Protein AF-A0A9X4R5S2-F1 (afdb_monomer_lite)

Structure (mmCIF, N/CA/C/O backbone):
data_AF-A0A9X4R5S2-F1
#
_entry.id   AF-A0A9X4R5S2-F1
#
loop_
_atom_site.group_PDB
_atom_site.id
_atom_site.type_symbol
_atom_site.label_atom_id
_atom_site.label_alt_id
_atom_site.label_comp_id
_atom_site.label_asym_id
_atom_site.label_entity_id
_atom_site.label_seq_id
_atom_site.pdbx_PDB_ins_code
_atom_site.Cartn_x
_atom_site.Cartn_y
_atom_site.Cartn_z
_atom_site.occupancy
_atom_site.B_iso_or_equiv
_atom_site.auth_seq_id
_atom_site.auth_comp_id
_atom_site.auth_asym_id
_atom_site.auth_atom_id
_atom_site.pdbx_PDB_model_num
ATOM 1 N N . MET A 1 1 ? -2.397 11.308 57.177 1.00 36.78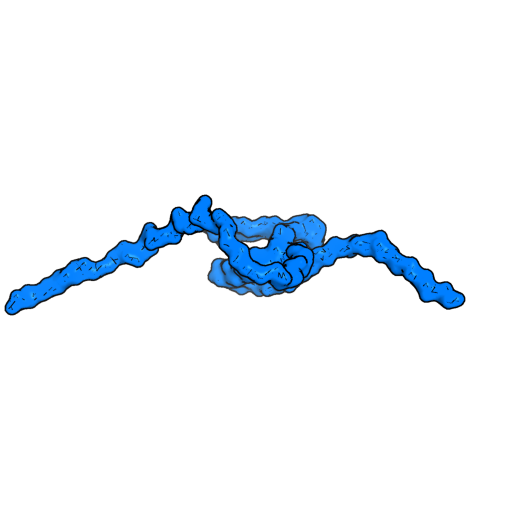 1 MET A N 1
ATOM 2 C CA . MET A 1 1 ? -3.485 11.572 56.211 1.00 36.78 1 MET A CA 1
ATOM 3 C C . MET A 1 1 ? -2.829 12.237 55.000 1.00 36.78 1 MET A C 1
ATOM 5 O O . MET A 1 1 ? -2.350 13.347 55.154 1.00 36.78 1 MET A O 1
ATOM 9 N N . ASN A 1 2 ? -2.414 11.490 53.968 1.00 41.81 2 ASN A N 1
ATOM 10 C CA . ASN A 1 2 ? -3.223 10.988 52.834 1.00 41.81 2 ASN A CA 1
ATOM 11 C C . ASN A 1 2 ? -3.781 12.154 51.976 1.00 41.81 2 ASN A C 1
ATOM 13 O O . ASN A 1 2 ? -4.472 12.985 52.540 1.00 41.81 2 ASN A O 1
ATOM 17 N N . THR A 1 3 ? -3.613 12.285 50.648 1.00 49.16 3 THR A N 1
ATOM 18 C CA . THR A 1 3 ? -2.892 11.495 49.628 1.00 49.16 3 THR A CA 1
ATOM 19 C C . THR A 1 3 ? -3.006 12.178 48.232 1.00 49.16 3 THR A C 1
ATOM 21 O O . THR A 1 3 ? -3.968 12.890 47.980 1.00 49.16 3 THR A O 1
ATOM 24 N N . ILE A 1 4 ? -2.081 11.812 47.330 1.00 57.28 4 ILE A N 1
ATOM 25 C CA . ILE A 1 4 ? -2.100 11.752 45.840 1.00 57.28 4 ILE A CA 1
ATOM 26 C C . ILE A 1 4 ? -1.936 13.029 44.991 1.00 57.28 4 ILE A C 1
ATOM 28 O O . ILE A 1 4 ? -2.849 13.810 44.754 1.00 57.28 4 ILE A O 1
ATOM 32 N N . HIS A 1 5 ? -0.739 13.090 44.402 1.00 49.81 5 HIS A N 1
ATOM 33 C CA . HIS A 1 5 ? -0.353 13.822 43.203 1.00 49.81 5 HIS A CA 1
ATOM 34 C C . HIS A 1 5 ? -1.211 13.431 41.987 1.00 49.81 5 HIS A C 1
ATOM 36 O O . HIS A 1 5 ? -1.225 12.268 41.578 1.00 49.81 5 HIS A O 1
ATOM 42 N N . GLY A 1 6 ? -1.860 14.417 41.366 1.00 48.91 6 GLY A N 1
ATOM 43 C CA . GLY A 1 6 ? -2.522 14.273 40.070 1.00 48.91 6 GLY A CA 1
ATOM 44 C C . GLY A 1 6 ? -1.513 13.914 38.979 1.00 48.91 6 GLY A C 1
ATOM 45 O O . GLY A 1 6 ? -0.661 14.716 38.603 1.00 48.91 6 GLY A O 1
ATOM 46 N N . ARG A 1 7 ? -1.602 12.672 38.510 1.00 50.59 7 ARG A N 1
ATOM 47 C CA . ARG A 1 7 ? -0.745 12.039 37.511 1.00 50.59 7 ARG A CA 1
ATOM 48 C C . ARG A 1 7 ? -1.425 12.097 36.139 1.00 50.59 7 ARG A C 1
ATOM 50 O O . ARG A 1 7 ? -2.564 11.677 36.005 1.00 50.59 7 ARG A O 1
ATOM 57 N N . ALA A 1 8 ? -0.639 12.531 35.153 1.00 46.50 8 ALA A N 1
ATOM 58 C CA . ALA A 1 8 ? -0.682 12.194 33.727 1.00 46.50 8 ALA A CA 1
ATOM 59 C C . ALA A 1 8 ? -1.878 12.638 32.856 1.00 46.50 8 ALA A C 1
ATOM 61 O O . ALA A 1 8 ? -2.916 11.993 32.799 1.00 46.50 8 ALA A O 1
ATOM 62 N N . ALA A 1 9 ? -1.588 13.599 31.974 1.00 44.47 9 ALA A N 1
ATOM 63 C CA . ALA A 1 9 ? -1.989 13.547 30.565 1.00 44.47 9 ALA A CA 1
ATOM 64 C C . ALA A 1 9 ? -0.761 13.877 29.687 1.00 44.47 9 ALA A C 1
ATOM 66 O O . ALA A 1 9 ? -0.710 14.870 28.973 1.00 44.47 9 ALA A O 1
ATOM 67 N N . ALA A 1 10 ? 0.281 13.050 29.808 1.00 53.72 10 ALA A N 1
ATOM 68 C CA . ALA A 1 10 ? 1.538 13.136 29.060 1.00 53.72 10 ALA A CA 1
ATOM 69 C C . ALA A 1 10 ? 1.466 12.380 27.714 1.00 53.72 10 ALA A C 1
ATOM 71 O O . ALA A 1 10 ? 2.311 11.538 27.438 1.00 53.72 10 ALA A O 1
ATOM 72 N N . TRP A 1 11 ? 0.421 12.617 26.913 1.00 49.19 11 TRP A N 1
ATOM 73 C CA . TRP A 1 11 ? 0.179 11.864 25.666 1.00 49.19 11 TRP A CA 1
ATOM 74 C C . TRP A 1 11 ? 0.060 12.748 24.413 1.00 49.19 11 TRP A C 1
ATOM 76 O O . TRP A 1 11 ? -0.163 12.228 23.327 1.00 49.19 11 TRP A O 1
ATOM 86 N N . ALA A 1 12 ? 0.219 14.072 24.530 1.00 51.53 12 ALA A N 1
ATOM 87 C CA . ALA A 1 12 ? -0.096 15.012 23.444 1.00 51.53 12 ALA A CA 1
ATOM 88 C C . ALA A 1 12 ? 1.087 15.849 22.908 1.00 51.53 12 ALA A C 1
ATOM 90 O O . ALA A 1 12 ? 0.866 16.857 22.243 1.00 51.53 12 ALA A O 1
ATOM 91 N N . ALA A 1 13 ? 2.341 15.458 23.145 1.00 50.72 13 ALA A N 1
ATOM 92 C CA . ALA A 1 13 ? 3.497 16.064 22.472 1.00 50.72 13 ALA A CA 1
ATOM 93 C C . ALA A 1 13 ? 4.668 15.070 22.493 1.00 50.72 13 ALA A C 1
ATOM 95 O O . ALA A 1 13 ? 5.098 14.709 23.588 1.00 50.72 13 ALA A O 1
ATOM 96 N N . PRO A 1 14 ? 5.174 14.605 21.330 1.00 48.56 14 PRO A N 1
ATOM 97 C CA . PRO A 1 14 ? 5.811 15.509 20.373 1.00 48.56 14 PRO A CA 1
ATOM 98 C C . PRO A 1 14 ? 5.653 15.060 18.900 1.00 48.56 14 PRO A C 1
ATOM 100 O O . PRO A 1 14 ? 6.499 14.347 18.372 1.00 48.56 14 PRO A O 1
ATOM 103 N N . LEU A 1 15 ? 4.623 15.525 18.187 1.00 51.72 15 LEU A N 1
ATOM 104 C CA . LEU A 1 15 ? 4.533 15.338 16.723 1.00 51.72 15 LEU A CA 1
ATOM 105 C C . LEU A 1 15 ? 5.237 16.451 15.915 1.00 51.72 15 LEU A C 1
ATOM 107 O O . LEU A 1 15 ? 5.119 16.503 14.697 1.00 51.72 15 LEU A O 1
ATOM 111 N N . LEU A 1 16 ? 6.000 17.338 16.567 1.00 51.59 16 LEU A N 1
ATOM 112 C CA . LEU A 1 16 ? 6.672 18.481 15.923 1.00 51.59 16 LEU A CA 1
ATOM 113 C C . LEU A 1 16 ? 8.201 18.487 16.102 1.00 51.59 16 LEU A C 1
ATOM 115 O O . LEU A 1 16 ? 8.828 19.538 16.028 1.00 51.59 16 LEU A O 1
ATOM 119 N N . ALA A 1 17 ? 8.822 17.326 16.329 1.00 48.28 17 ALA A N 1
ATOM 120 C CA . ALA A 1 17 ? 10.280 17.215 16.467 1.00 48.28 17 ALA A CA 1
ATOM 121 C C . ALA A 1 17 ? 11.014 16.763 15.182 1.00 48.28 17 ALA A C 1
ATOM 123 O O . ALA A 1 17 ? 12.223 16.562 15.215 1.00 48.28 17 ALA A O 1
ATOM 124 N N . HIS A 1 18 ? 10.330 16.615 14.041 1.00 48.22 18 HIS A N 1
ATOM 125 C CA . HIS A 1 18 ? 10.938 16.082 12.807 1.00 48.22 18 HIS A CA 1
ATOM 126 C C . HIS A 1 18 ? 11.315 17.119 11.739 1.00 48.22 18 HIS A C 1
ATOM 128 O O . HIS A 1 18 ? 11.660 16.738 10.626 1.00 48.22 18 HIS A O 1
ATOM 134 N N . LEU A 1 19 ? 11.311 18.421 12.050 1.00 48.59 19 LEU A N 1
ATOM 135 C CA . LEU A 1 19 ? 11.625 19.459 11.052 1.00 48.59 19 LEU A CA 1
ATOM 136 C C . LEU A 1 19 ? 13.049 20.031 11.091 1.00 48.59 19 LEU A C 1
ATOM 138 O O . LEU A 1 19 ? 13.376 20.852 10.243 1.00 48.59 19 LEU A O 1
ATOM 142 N N . HIS A 1 20 ? 13.927 19.607 12.001 1.00 46.31 20 HIS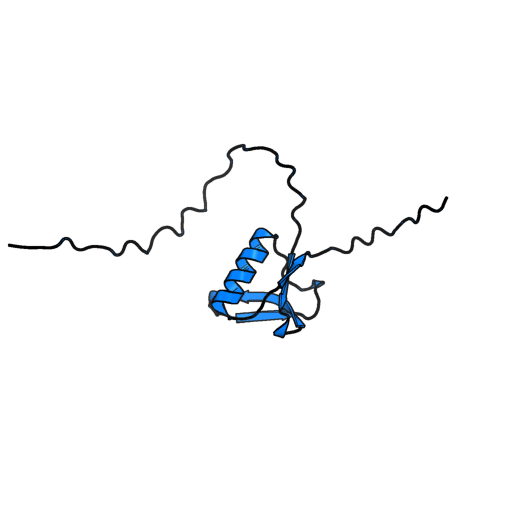 A N 1
ATOM 143 C CA . HIS A 1 20 ? 15.307 20.106 12.013 1.00 46.31 20 HIS A CA 1
ATOM 144 C C . HIS A 1 20 ? 16.285 19.072 12.566 1.00 46.31 20 HIS A C 1
ATOM 146 O O . HIS A 1 20 ? 16.613 19.085 13.748 1.00 46.31 20 HIS A O 1
ATOM 152 N N . THR A 1 21 ? 16.779 18.171 11.719 1.00 46.59 21 THR A N 1
ATOM 153 C CA . THR A 1 21 ? 18.100 17.555 11.931 1.00 46.59 21 THR A CA 1
ATOM 154 C C . THR A 1 21 ? 18.587 16.887 10.650 1.00 46.59 21 THR A C 1
ATOM 156 O O . THR A 1 21 ? 18.292 15.737 10.352 1.00 46.59 21 THR A O 1
ATOM 159 N N . ALA A 1 22 ? 19.386 17.625 9.894 1.00 47.41 22 ALA A N 1
ATOM 160 C CA . ALA A 1 22 ? 20.400 17.066 9.013 1.00 47.41 22 ALA A CA 1
ATOM 161 C C . ALA A 1 22 ? 21.706 17.831 9.291 1.00 47.41 22 ALA A C 1
ATOM 163 O O . ALA A 1 22 ? 21.621 18.991 9.703 1.00 47.41 22 ALA A O 1
ATOM 164 N N . PRO A 1 23 ? 22.905 17.291 9.006 1.00 55.12 23 PRO A N 1
ATOM 165 C CA . PRO A 1 23 ? 23.293 15.894 8.787 1.00 55.12 23 PRO A CA 1
ATOM 166 C C . PRO A 1 23 ? 24.473 15.485 9.706 1.00 55.12 23 PRO A C 1
ATOM 168 O O . PRO A 1 23 ? 25.388 16.273 9.931 1.00 55.12 23 PRO A O 1
ATOM 171 N N . ILE A 1 24 ? 24.526 14.240 10.197 1.00 50.44 24 ILE A N 1
ATOM 172 C CA . ILE A 1 24 ? 25.748 13.712 10.834 1.00 50.44 24 ILE A CA 1
ATOM 173 C C . ILE A 1 24 ? 26.239 12.506 10.041 1.00 50.44 24 ILE A C 1
ATOM 175 O O . ILE A 1 24 ? 25.571 11.482 9.932 1.00 50.44 24 ILE A O 1
ATOM 179 N N . SER A 1 25 ? 27.423 12.708 9.466 1.00 53.88 25 SER A N 1
ATOM 180 C CA . SER A 1 25 ? 28.298 11.742 8.813 1.00 53.88 25 SER A CA 1
ATOM 181 C C . SER A 1 25 ? 28.336 10.399 9.549 1.00 53.88 25 SER A C 1
ATOM 183 O O . SER A 1 25 ? 28.738 10.321 10.708 1.00 53.88 25 SER A O 1
ATOM 185 N N . GLY A 1 26 ? 27.950 9.333 8.854 1.00 45.81 26 GLY A N 1
ATOM 186 C CA . GLY A 1 26 ? 28.052 7.964 9.335 1.00 45.81 26 GLY A CA 1
ATOM 187 C C . GLY A 1 26 ? 28.086 7.023 8.144 1.00 45.81 26 GLY A C 1
ATOM 188 O O . GLY A 1 26 ? 27.095 6.925 7.438 1.00 45.81 26 GLY A O 1
ATOM 189 N N . LYS A 1 27 ? 29.252 6.399 7.926 1.00 45.12 27 LYS A N 1
ATOM 190 C CA . LYS A 1 27 ? 29.540 5.260 7.037 1.00 45.12 27 LYS A CA 1
ATOM 191 C C . LYS A 1 27 ? 28.771 5.261 5.714 1.00 45.12 27 LYS A C 1
ATOM 193 O O . LYS A 1 27 ? 27.597 4.928 5.652 1.00 45.12 27 LYS A O 1
ATOM 198 N N . GLN A 1 28 ? 29.495 5.517 4.631 1.00 53.06 28 GLN A N 1
ATOM 199 C CA . GLN A 1 28 ? 29.066 5.217 3.272 1.00 53.06 28 GLN A CA 1
ATOM 200 C C . GLN A 1 28 ? 28.965 3.685 3.100 1.00 53.06 28 GLN A C 1
ATOM 202 O O . GLN A 1 28 ? 29.777 3.055 2.432 1.00 53.06 28 GLN A O 1
ATOM 207 N N . THR A 1 29 ? 27.989 3.056 3.758 1.00 55.72 29 THR A N 1
ATOM 208 C CA . THR A 1 29 ? 27.403 1.795 3.315 1.00 55.72 29 THR A CA 1
ATOM 209 C C . THR A 1 29 ? 26.936 2.071 1.901 1.00 55.72 29 THR A C 1
ATOM 211 O O . THR A 1 29 ? 26.261 3.075 1.677 1.00 55.72 29 THR A O 1
ATOM 214 N N . HIS A 1 30 ? 27.366 1.249 0.946 1.00 47.59 30 HIS A N 1
ATOM 215 C CA . HIS A 1 30 ? 26.926 1.305 -0.442 1.00 47.59 30 HIS A CA 1
ATOM 216 C C . HIS A 1 30 ? 25.399 1.438 -0.466 1.00 47.59 30 HIS A C 1
ATOM 218 O O . HIS A 1 30 ? 24.694 0.445 -0.304 1.00 47.59 30 HIS A O 1
ATOM 224 N N . LYS A 1 31 ? 24.889 2.674 -0.583 1.00 55.09 31 LYS A N 1
ATOM 225 C CA . LYS A 1 31 ? 23.461 2.936 -0.707 1.00 55.09 31 LYS A CA 1
ATOM 226 C C . LYS A 1 31 ? 23.096 2.341 -2.048 1.00 55.09 31 LYS A C 1
ATOM 228 O O . LYS A 1 31 ? 23.417 2.913 -3.090 1.00 55.09 31 LYS A O 1
ATOM 233 N N . LEU A 1 32 ? 22.515 1.147 -1.999 1.00 57.03 32 LEU A N 1
ATOM 234 C CA . LEU A 1 32 ? 21.798 0.591 -3.126 1.00 57.03 32 LEU A CA 1
ATOM 235 C C . LEU A 1 32 ? 20.891 1.708 -3.663 1.00 57.03 32 LEU A C 1
ATOM 237 O O . LEU A 1 32 ? 20.336 2.472 -2.862 1.00 57.03 32 LEU A O 1
ATOM 241 N N . PRO A 1 33 ? 20.812 1.878 -4.991 1.00 61.25 33 PRO A N 1
ATOM 242 C CA . PRO A 1 33 ? 19.927 2.876 -5.566 1.00 61.25 33 PRO A CA 1
ATOM 243 C C . PRO A 1 33 ? 18.524 2.668 -4.979 1.00 61.25 33 PRO A C 1
ATOM 245 O O . PRO A 1 33 ? 18.098 1.514 -4.894 1.00 61.25 33 PRO A O 1
ATOM 248 N N . PRO A 1 34 ? 17.839 3.738 -4.532 1.00 63.41 34 PRO A N 1
ATOM 249 C CA . PRO A 1 34 ? 16.534 3.612 -3.900 1.00 63.41 34 PRO A CA 1
ATOM 250 C C . PRO A 1 34 ? 15.601 2.870 -4.854 1.00 63.41 34 PRO A C 1
ATOM 252 O O . PRO A 1 34 ? 15.301 3.341 -5.954 1.00 63.41 34 PRO A O 1
ATOM 255 N N . MET A 1 35 ? 15.217 1.657 -4.457 1.00 78.19 35 MET A N 1
ATOM 256 C CA . MET A 1 35 ? 14.319 0.823 -5.232 1.00 78.19 35 MET A CA 1
ATOM 257 C C . MET A 1 35 ? 12.909 1.335 -4.978 1.00 78.19 35 MET A C 1
ATOM 259 O O . MET A 1 35 ? 12.454 1.412 -3.838 1.00 78.19 35 MET A O 1
ATOM 263 N N . LEU A 1 36 ? 12.234 1.738 -6.050 1.00 85.69 36 LEU A N 1
ATOM 264 C CA . LEU A 1 36 ? 10.830 2.092 -5.957 1.00 85.69 36 LEU A CA 1
ATOM 265 C C . LEU A 1 36 ? 10.020 0.813 -5.784 1.00 85.69 36 LEU A C 1
ATOM 267 O O . LEU A 1 36 ? 10.283 -0.195 -6.438 1.00 85.69 36 LEU A O 1
ATOM 271 N N . CYS A 1 37 ? 9.008 0.879 -4.939 1.00 88.06 37 CYS A N 1
ATOM 272 C CA . CYS A 1 37 ? 8.084 -0.189 -4.622 1.00 88.06 37 CYS A CA 1
ATOM 273 C C . CYS A 1 37 ? 6.651 0.277 -4.888 1.00 88.06 37 CYS A C 1
ATOM 275 O O . CYS A 1 37 ? 6.323 1.462 -4.819 1.00 88.06 37 CYS A O 1
ATOM 277 N N . VAL A 1 38 ? 5.794 -0.684 -5.201 1.00 91.75 38 VAL A N 1
ATOM 278 C CA . VAL A 1 38 ? 4.354 -0.529 -5.392 1.00 91.75 38 VAL A CA 1
ATOM 279 C C . VAL A 1 38 ? 3.632 -1.493 -4.468 1.00 91.75 38 VAL A C 1
ATOM 281 O O . VAL A 1 38 ? 4.112 -2.592 -4.185 1.00 91.75 38 VAL A O 1
ATOM 284 N N . LEU A 1 39 ? 2.456 -1.086 -4.009 1.00 91.81 39 LEU A N 1
ATOM 285 C CA . LEU A 1 39 ? 1.640 -1.892 -3.113 1.00 91.81 39 LEU A CA 1
ATOM 286 C C . LEU A 1 39 ? 0.585 -2.642 -3.911 1.00 91.81 39 LEU A C 1
ATOM 288 O O . LEU A 1 39 ? -0.222 -2.034 -4.612 1.00 91.81 39 LEU A O 1
ATOM 292 N N . TRP A 1 40 ? 0.615 -3.965 -3.822 1.00 93.06 40 TRP A N 1
ATOM 293 C CA . TRP A 1 40 ? -0.340 -4.864 -4.451 1.00 93.06 40 TRP A CA 1
ATOM 294 C C . TRP A 1 40 ? -1.357 -5.351 -3.424 1.00 93.06 40 TRP A C 1
ATOM 296 O O . TRP A 1 40 ? -0.987 -5.832 -2.356 1.00 93.06 40 TRP A O 1
ATOM 306 N N . LEU A 1 41 ? -2.638 -5.250 -3.760 1.00 92.25 41 LEU A N 1
ATOM 307 C CA . LEU A 1 41 ? -3.740 -5.713 -2.931 1.00 92.25 41 LEU A CA 1
ATOM 308 C C . LEU A 1 41 ? -4.302 -7.003 -3.554 1.00 92.25 41 LEU A C 1
ATOM 310 O O . LEU A 1 41 ? -5.086 -6.923 -4.509 1.00 92.25 41 LEU A O 1
ATOM 314 N N . PRO A 1 42 ? -3.914 -8.200 -3.067 1.00 89.25 42 PRO A N 1
ATOM 315 C CA . PRO A 1 42 ? -4.316 -9.476 -3.658 1.00 89.25 42 PRO A CA 1
ATOM 316 C C . PRO A 1 42 ? -5.831 -9.695 -3.659 1.00 89.25 42 PRO A C 1
ATOM 318 O O . PRO A 1 42 ? -6.354 -10.233 -4.636 1.00 89.25 42 PRO A O 1
ATOM 321 N N . ASP A 1 43 ? -6.537 -9.225 -2.627 1.00 89.62 43 ASP A N 1
ATOM 322 C CA . ASP A 1 43 ? -7.997 -9.355 -2.518 1.00 89.62 43 ASP A CA 1
ATOM 323 C C . ASP A 1 43 ? -8.734 -8.606 -3.641 1.00 89.62 43 ASP A C 1
ATOM 325 O O . ASP A 1 43 ? -9.776 -9.050 -4.120 1.00 89.62 43 ASP A O 1
ATOM 329 N N . TYR A 1 44 ? -8.150 -7.506 -4.123 1.00 88.94 44 TYR A N 1
ATOM 330 C CA . TYR A 1 44 ? -8.713 -6.669 -5.185 1.00 88.94 44 TYR A CA 1
ATOM 331 C C . TYR A 1 44 ? -8.079 -6.927 -6.551 1.00 88.94 44 TYR A C 1
ATOM 333 O O . TYR A 1 44 ? -8.524 -6.358 -7.548 1.00 88.94 44 TYR A O 1
ATOM 341 N N . ARG A 1 45 ? -7.029 -7.759 -6.602 1.00 90.50 45 ARG A N 1
ATOM 342 C CA . ARG A 1 45 ? -6.184 -7.975 -7.785 1.00 90.50 45 ARG A CA 1
ATOM 343 C C . ARG A 1 45 ? -5.782 -6.655 -8.453 1.00 90.50 45 ARG A C 1
ATOM 345 O O . ARG A 1 45 ? -5.832 -6.526 -9.676 1.00 90.50 45 ARG A O 1
ATOM 352 N N . ALA A 1 46 ? -5.419 -5.670 -7.638 1.00 92.50 46 ALA A N 1
ATOM 353 C CA . ALA A 1 46 ? -5.113 -4.321 -8.083 1.00 92.50 46 ALA A CA 1
ATOM 354 C C . ALA A 1 46 ? -3.995 -3.707 -7.233 1.00 92.50 46 ALA A C 1
ATOM 356 O O . ALA A 1 46 ? -3.731 -4.138 -6.112 1.00 92.50 46 ALA A O 1
ATOM 357 N N . TYR A 1 47 ? -3.341 -2.685 -7.768 1.00 92.44 47 TYR A N 1
ATOM 358 C CA . TYR A 1 47 ? -2.331 -1.900 -7.076 1.00 92.44 47 TYR A CA 1
ATOM 359 C C . TYR A 1 47 ? -2.954 -0.715 -6.346 1.00 92.44 47 TYR A C 1
ATOM 361 O O . TYR A 1 47 ? -4.016 -0.224 -6.729 1.00 92.44 47 TYR A O 1
ATOM 369 N N . LEU A 1 48 ? -2.287 -0.227 -5.306 1.00 90.94 48 LEU A N 1
ATOM 370 C CA . LEU A 1 48 ? -2.693 0.980 -4.600 1.00 90.94 48 LEU A CA 1
ATOM 371 C C . LEU A 1 48 ? -2.406 2.207 -5.467 1.00 90.94 48 LEU A C 1
ATOM 373 O O . LEU A 1 48 ? -1.271 2.415 -5.886 1.00 90.94 48 LEU A O 1
ATOM 377 N N . LEU A 1 49 ? -3.421 3.031 -5.709 1.00 91.94 49 LEU A N 1
ATOM 378 C CA . LEU A 1 49 ? -3.301 4.283 -6.458 1.00 91.94 49 LEU A CA 1
ATOM 379 C C . LEU A 1 49 ? -3.155 5.478 -5.511 1.00 91.94 49 LEU A C 1
ATOM 381 O O . LEU A 1 49 ? -2.272 6.308 -5.685 1.00 91.94 49 LEU A O 1
ATOM 385 N N . THR A 1 50 ? -4.019 5.561 -4.500 1.00 90.19 50 THR A N 1
ATOM 386 C CA . THR A 1 50 ? -3.987 6.618 -3.479 1.00 90.19 50 THR A CA 1
ATOM 387 C C . THR A 1 50 ? -4.522 6.082 -2.161 1.00 90.19 50 THR A C 1
ATOM 389 O O . THR A 1 50 ? -5.472 5.295 -2.171 1.00 90.19 50 THR A O 1
ATOM 392 N N . LEU A 1 51 ? -3.983 6.575 -1.049 1.00 87.06 51 LEU A N 1
ATOM 393 C CA . LEU A 1 51 ? -4.446 6.275 0.302 1.00 87.06 51 LEU A CA 1
ATOM 394 C C . LEU A 1 51 ? -4.791 7.573 1.038 1.00 87.06 51 LEU A C 1
ATOM 396 O O . LEU A 1 51 ? -4.009 8.519 1.033 1.00 87.06 51 LEU A O 1
ATOM 400 N N . ASP A 1 52 ? -5.954 7.592 1.678 1.00 87.94 52 ASP A N 1
ATOM 401 C CA . ASP A 1 52 ? -6.400 8.621 2.610 1.00 87.94 52 ASP A CA 1
ATOM 402 C C . ASP A 1 52 ? -6.596 7.971 3.986 1.00 87.94 52 ASP A C 1
ATOM 404 O O . ASP A 1 52 ? -7.645 7.394 4.290 1.00 87.94 52 ASP A O 1
ATOM 408 N N . LEU A 1 53 ? -5.547 8.049 4.809 1.00 80.62 53 LEU A N 1
ATOM 409 C CA . LEU A 1 53 ? -5.523 7.485 6.161 1.00 80.62 53 LEU A CA 1
ATOM 410 C C . LEU A 1 53 ? -6.542 8.156 7.092 1.00 80.62 53 LEU A C 1
ATOM 412 O O . LEU A 1 53 ? -7.108 7.489 7.952 1.00 80.62 53 LEU A O 1
ATOM 416 N N . LEU A 1 54 ? -6.824 9.451 6.904 1.00 84.75 54 LEU A N 1
ATOM 417 C CA . LEU A 1 54 ? -7.767 10.190 7.753 1.00 84.75 54 LEU A CA 1
ATOM 418 C C . LEU A 1 54 ? -9.199 9.693 7.567 1.00 84.75 54 LEU A C 1
ATOM 420 O O . LEU A 1 54 ? -9.996 9.703 8.503 1.00 84.75 54 LEU A O 1
ATOM 424 N N . ARG A 1 55 ? -9.527 9.272 6.345 1.00 85.25 55 ARG A N 1
ATOM 425 C CA . ARG A 1 55 ? -10.857 8.770 5.985 1.00 85.25 55 ARG A CA 1
ATOM 426 C C . ARG A 1 55 ? -10.921 7.247 5.912 1.00 85.25 55 ARG A C 1
ATOM 428 O O . ARG A 1 55 ? -11.965 6.733 5.518 1.00 85.25 55 ARG A O 1
ATOM 435 N N . ALA A 1 56 ? -9.831 6.552 6.253 1.00 83.56 56 ALA A N 1
ATOM 436 C CA . ALA A 1 56 ? -9.676 5.107 6.080 1.00 83.56 56 ALA A CA 1
ATOM 437 C C . ALA A 1 56 ? -10.101 4.631 4.674 1.00 83.56 56 ALA A C 1
ATOM 439 O O . ALA A 1 56 ? -10.744 3.595 4.510 1.00 83.56 56 ALA A O 1
ATOM 440 N N . ALA A 1 57 ? -9.782 5.425 3.648 1.00 86.69 57 ALA A N 1
ATOM 441 C CA . ALA A 1 57 ? -10.230 5.204 2.280 1.00 86.69 57 ALA A CA 1
ATOM 442 C C . ALA A 1 57 ? -9.034 5.066 1.341 1.00 86.69 57 ALA A C 1
ATOM 444 O O . ALA A 1 57 ? -8.048 5.788 1.453 1.00 86.69 57 ALA A O 1
ATOM 445 N N . PHE A 1 58 ? -9.133 4.175 0.361 1.00 89.75 58 PHE A N 1
ATOM 446 C CA . PHE A 1 58 ? -8.106 4.009 -0.658 1.00 89.75 58 PHE A CA 1
ATOM 447 C C . PHE A 1 58 ? -8.722 3.819 -2.039 1.00 89.75 58 PHE A C 1
ATOM 449 O O . PHE A 1 58 ? -9.888 3.450 -2.185 1.00 89.75 58 PHE A O 1
ATOM 456 N N . LYS A 1 59 ? -7.925 4.091 -3.070 1.00 92.19 59 LYS A N 1
ATOM 457 C CA . LYS A 1 59 ? -8.264 3.790 -4.461 1.00 92.19 59 LYS A CA 1
ATOM 458 C C . LYS A 1 59 ? -7.253 2.810 -5.011 1.00 92.19 59 LYS A C 1
ATOM 460 O O . LYS A 1 59 ? -6.064 2.910 -4.702 1.00 92.19 59 LYS A O 1
ATOM 465 N N . THR A 1 60 ? -7.725 1.906 -5.854 1.00 92.81 60 THR A N 1
ATOM 466 C CA . THR A 1 60 ? -6.888 0.915 -6.519 1.00 92.81 60 THR A CA 1
ATOM 467 C C . THR A 1 60 ? -6.874 1.128 -8.027 1.00 92.81 60 THR A C 1
ATOM 469 O O . THR A 1 60 ? -7.764 1.766 -8.594 1.00 92.81 60 THR A O 1
ATOM 472 N N . CYS A 1 61 ? -5.845 0.610 -8.686 1.00 91.00 61 CYS A N 1
ATOM 473 C CA . CYS A 1 61 ? -5.716 0.598 -10.134 1.00 91.00 61 CYS A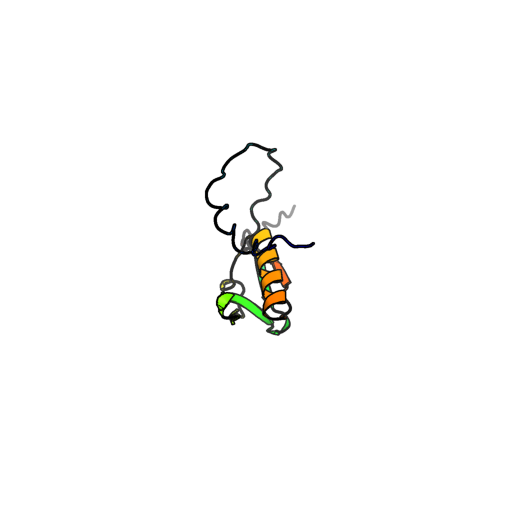 CA 1
ATOM 474 C C . CYS A 1 61 ? -5.251 -0.786 -10.616 1.00 91.00 61 CYS A C 1
ATOM 476 O O . CYS A 1 61 ? -4.418 -1.420 -9.972 1.00 91.00 61 CYS A O 1
ATOM 478 N N . PRO A 1 62 ? -5.757 -1.289 -11.752 1.00 88.00 62 PRO A N 1
ATOM 479 C CA . PRO A 1 62 ? -5.326 -2.585 -12.280 1.00 88.00 62 PRO A CA 1
ATOM 480 C C . PRO A 1 62 ? -3.903 -2.542 -12.863 1.00 88.00 62 PRO A C 1
ATOM 482 O O . PRO A 1 62 ? -3.238 -3.571 -12.943 1.00 88.00 62 PRO A O 1
ATOM 485 N N . ASN A 1 63 ? -3.419 -1.355 -13.246 1.00 86.50 63 ASN A N 1
ATOM 486 C CA . ASN A 1 63 ? -2.146 -1.175 -13.936 1.00 86.50 63 ASN A CA 1
ATOM 487 C C . ASN A 1 63 ? -1.057 -0.684 -12.983 1.00 86.50 63 ASN A C 1
ATOM 489 O O . ASN A 1 63 ? -1.218 0.340 -12.322 1.00 86.50 63 ASN A O 1
ATOM 493 N N . VAL A 1 64 ? 0.098 -1.349 -13.015 1.00 83.94 64 VAL A N 1
ATOM 494 C CA . VAL A 1 64 ? 1.268 -0.991 -12.200 1.00 83.94 64 VAL A CA 1
ATOM 495 C C . VAL A 1 64 ? 1.812 0.412 -12.507 1.00 83.94 64 VAL A C 1
ATOM 497 O O . VAL A 1 64 ? 2.371 1.070 -11.638 1.00 83.94 64 VAL A O 1
ATOM 500 N N . GLU A 1 65 ? 1.624 0.911 -13.732 1.00 84.81 65 GLU A N 1
ATOM 501 C CA . GLU A 1 65 ? 2.128 2.228 -14.143 1.00 84.81 65 GLU A CA 1
ATOM 502 C C . GLU A 1 65 ? 1.462 3.381 -13.390 1.00 84.81 65 GLU A C 1
ATOM 504 O O . GLU A 1 65 ? 2.128 4.372 -13.085 1.00 84.81 65 GLU A O 1
ATOM 509 N N . GLY A 1 66 ? 0.173 3.228 -13.071 1.00 83.75 66 GLY A N 1
ATOM 510 C CA . GLY A 1 66 ? -0.609 4.190 -12.296 1.00 83.75 66 GLY A CA 1
ATOM 511 C C . GLY A 1 66 ? -0.574 3.932 -10.791 1.00 83.75 66 GLY A C 1
ATOM 512 O O . GLY A 1 66 ? -1.273 4.618 -10.050 1.00 83.75 66 GLY A O 1
ATOM 513 N N . ALA A 1 67 ? 0.175 2.927 -10.334 1.00 88.88 67 ALA A N 1
ATOM 514 C CA . ALA A 1 67 ? 0.307 2.629 -8.918 1.00 88.88 67 ALA A CA 1
ATOM 515 C C . ALA A 1 67 ? 1.135 3.704 -8.207 1.00 88.88 67 ALA A C 1
ATOM 517 O O . ALA A 1 67 ? 2.056 4.295 -8.780 1.00 88.88 67 ALA A O 1
ATOM 518 N N . MET A 1 68 ? 0.832 3.920 -6.932 1.00 88.50 68 MET A N 1
ATOM 519 C CA . MET A 1 68 ? 1.617 4.771 -6.055 1.00 88.50 68 MET A CA 1
ATOM 520 C C . MET A 1 68 ? 3.006 4.159 -5.872 1.00 88.50 68 MET A C 1
ATOM 522 O O . MET A 1 68 ? 3.139 3.016 -5.431 1.00 88.50 68 MET A O 1
ATOM 526 N N . ARG A 1 69 ? 4.033 4.929 -6.237 1.00 89.56 69 ARG A N 1
ATOM 527 C CA . ARG A 1 69 ? 5.437 4.527 -6.146 1.00 89.56 69 ARG A CA 1
ATOM 528 C C . ARG A 1 69 ? 6.023 5.138 -4.889 1.00 89.56 69 ARG A C 1
ATOM 530 O O . ARG A 1 69 ? 6.018 6.358 -4.742 1.00 89.56 69 ARG A O 1
ATOM 537 N N . LEU A 1 70 ? 6.510 4.284 -4.010 1.00 86.06 70 LEU A N 1
ATOM 538 C CA . LEU A 1 70 ? 7.098 4.658 -2.733 1.00 86.06 70 LEU A CA 1
ATOM 539 C C . LEU A 1 70 ? 8.505 4.073 -2.649 1.00 86.06 70 LEU A C 1
ATOM 541 O O . LEU A 1 70 ? 8.813 3.101 -3.334 1.00 86.06 70 LEU A O 1
ATOM 545 N N . GLU A 1 71 ? 9.364 4.648 -1.819 1.00 87.31 71 GLU A N 1
ATOM 546 C CA . GLU A 1 71 ? 10.619 3.985 -1.445 1.00 87.31 71 GLU A CA 1
ATOM 547 C C . GLU A 1 71 ? 10.319 2.731 -0.611 1.00 87.31 71 GLU A C 1
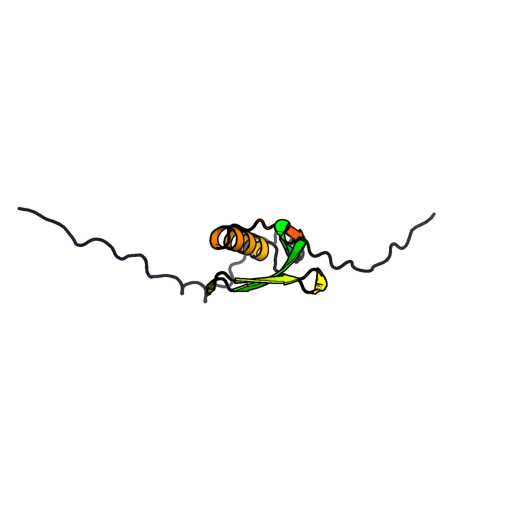ATOM 549 O O . GLU A 1 71 ? 9.267 2.660 0.021 1.00 87.31 71 GLU A O 1
ATOM 554 N N . GLU A 1 72 ? 11.220 1.748 -0.585 1.00 84.50 72 GLU A N 1
ATOM 555 C CA . GLU A 1 72 ? 11.021 0.481 0.141 1.00 84.50 72 GLU A CA 1
ATOM 556 C C . GLU A 1 72 ? 10.606 0.679 1.612 1.00 84.50 72 GLU A C 1
ATOM 558 O O . GLU A 1 72 ? 9.607 0.101 2.056 1.00 84.50 72 GLU A O 1
ATOM 563 N N . ASP A 1 73 ? 11.308 1.552 2.342 1.00 84.69 73 ASP A N 1
ATOM 564 C CA . ASP A 1 73 ? 10.994 1.877 3.739 1.00 84.69 73 ASP A CA 1
ATOM 565 C C . ASP A 1 73 ? 9.580 2.468 3.878 1.00 84.69 73 ASP A C 1
ATOM 567 O O . ASP A 1 73 ? 8.803 2.078 4.752 1.00 84.69 73 ASP A O 1
ATOM 571 N N . GLN A 1 74 ? 9.212 3.378 2.969 1.00 86.81 74 GLN A N 1
ATOM 572 C CA . GLN A 1 74 ? 7.903 4.033 2.964 1.00 86.81 74 GLN A CA 1
ATOM 573 C C . GLN A 1 74 ? 6.784 3.065 2.568 1.00 86.81 74 GLN A C 1
ATOM 575 O O . 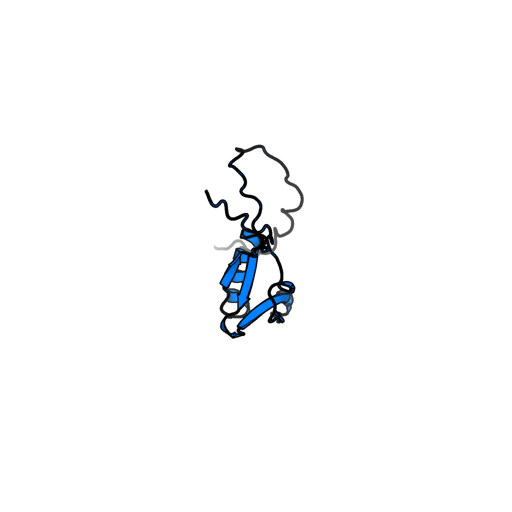GLN A 1 74 ? 5.708 3.093 3.156 1.00 86.81 74 GLN A O 1
ATOM 580 N N . ALA A 1 75 ? 7.027 2.202 1.581 1.00 88.62 75 ALA A N 1
ATOM 581 C CA . ALA A 1 75 ? 6.078 1.194 1.130 1.00 88.62 75 ALA A CA 1
ATOM 582 C C . ALA A 1 75 ? 5.794 0.183 2.242 1.00 88.62 75 ALA A C 1
ATOM 584 O O . ALA A 1 75 ? 4.642 -0.185 2.449 1.00 88.62 75 ALA A O 1
ATOM 585 N N . THR A 1 76 ? 6.825 -0.226 2.980 1.00 87.44 76 THR A N 1
ATOM 586 C CA . THR A 1 76 ? 6.691 -1.156 4.105 1.00 87.44 76 THR A CA 1
ATOM 587 C C . THR A 1 76 ? 5.897 -0.533 5.249 1.00 87.44 76 THR A C 1
ATOM 589 O O . THR A 1 76 ? 4.951 -1.151 5.734 1.00 87.44 76 THR A O 1
ATOM 592 N N . ALA A 1 77 ? 6.218 0.709 5.629 1.00 88.94 77 ALA A N 1
ATOM 593 C CA . ALA A 1 77 ? 5.459 1.440 6.642 1.00 88.94 77 ALA A CA 1
ATOM 594 C C . ALA A 1 77 ? 3.986 1.608 6.231 1.00 88.94 77 ALA A C 1
ATOM 596 O O . ALA A 1 77 ? 3.082 1.268 6.987 1.00 88.94 77 ALA A O 1
ATOM 597 N N . LEU A 1 78 ? 3.740 2.035 4.990 1.00 88.19 78 LEU A N 1
ATOM 598 C CA . LEU A 1 78 ? 2.389 2.286 4.492 1.00 88.19 78 LEU A CA 1
ATOM 599 C C . LEU A 1 78 ? 1.582 0.996 4.284 1.00 88.19 78 LEU A C 1
ATOM 601 O O . LEU A 1 78 ? 0.365 1.007 4.446 1.00 88.19 78 LEU A O 1
ATOM 605 N N . ALA A 1 79 ? 2.233 -0.123 3.952 1.00 89.69 79 ALA A N 1
ATOM 606 C CA . ALA A 1 79 ? 1.589 -1.433 3.914 1.00 89.69 79 ALA A CA 1
ATOM 607 C C . ALA A 1 79 ? 1.104 -1.849 5.307 1.00 89.69 79 ALA A C 1
ATOM 609 O O . ALA A 1 79 ? -0.027 -2.316 5.433 1.00 89.69 79 ALA A O 1
ATOM 610 N N . GLN A 1 80 ? 1.930 -1.637 6.335 1.00 89.38 80 GLN A N 1
ATOM 611 C CA . GLN A 1 80 ? 1.565 -1.924 7.719 1.00 89.38 80 GLN A CA 1
ATOM 612 C C . GLN A 1 80 ? 0.403 -1.034 8.178 1.00 89.38 80 GLN A C 1
ATOM 614 O O . GLN A 1 80 ? -0.606 -1.558 8.641 1.00 89.38 80 GLN A O 1
ATOM 619 N N . ASP A 1 81 ? 0.480 0.278 7.937 1.00 88.19 81 ASP A N 1
ATOM 620 C CA . ASP A 1 81 ? -0.602 1.214 8.265 1.00 88.19 81 ASP A CA 1
ATOM 621 C C . ASP A 1 81 ? -1.917 0.839 7.563 1.00 88.19 81 ASP A C 1
ATOM 623 O O . ASP A 1 81 ? -2.997 0.911 8.152 1.00 88.19 81 ASP A O 1
ATOM 627 N N . LEU A 1 82 ? -1.851 0.415 6.296 1.00 87.06 82 LEU A N 1
ATOM 628 C CA . LEU A 1 82 ? -3.038 0.015 5.541 1.00 87.06 82 LEU A CA 1
ATOM 629 C C . LEU A 1 82 ? -3.657 -1.265 6.111 1.00 87.06 82 LEU A C 1
ATOM 631 O O . LEU A 1 82 ? -4.882 -1.330 6.246 1.00 87.06 82 LEU A O 1
ATOM 635 N N . ILE A 1 83 ? -2.835 -2.247 6.489 1.00 89.62 83 ILE A N 1
ATOM 636 C CA . ILE A 1 83 ? -3.290 -3.464 7.174 1.00 89.62 83 ILE A CA 1
ATOM 637 C C . ILE A 1 83 ? -3.932 -3.102 8.520 1.00 89.62 83 ILE A C 1
ATOM 639 O O . ILE A 1 83 ? -5.022 -3.587 8.815 1.00 89.62 83 ILE A O 1
ATOM 643 N N . ASP A 1 84 ? -3.318 -2.216 9.300 1.00 88.44 84 ASP A N 1
ATOM 644 C CA . ASP A 1 84 ? -3.794 -1.868 10.642 1.00 88.44 84 ASP A CA 1
ATOM 645 C C . ASP A 1 84 ? -5.096 -1.051 10.616 1.00 88.44 84 ASP A C 1
ATOM 647 O O . ASP A 1 84 ? -5.980 -1.260 11.449 1.00 88.44 84 ASP A O 1
ATOM 651 N N . VAL A 1 85 ? -5.255 -0.148 9.643 1.00 87.00 85 VAL A N 1
ATOM 652 C CA . VAL A 1 85 ? -6.448 0.710 9.524 1.00 87.00 85 VAL A CA 1
ATOM 653 C C . VAL A 1 85 ? -7.604 0.001 8.817 1.00 87.00 85 VAL A C 1
ATOM 655 O O . VAL A 1 85 ? -8.760 0.184 9.196 1.00 87.00 85 VAL A O 1
ATOM 658 N N . THR A 1 86 ? -7.321 -0.777 7.767 1.00 85.31 86 THR A N 1
ATOM 659 C CA . THR A 1 86 ? -8.367 -1.337 6.886 1.00 85.31 86 THR A CA 1
ATOM 660 C C . THR A 1 86 ? -8.529 -2.851 6.996 1.00 85.31 86 THR A C 1
ATOM 662 O O . THR A 1 86 ? -9.533 -3.385 6.528 1.00 85.31 86 THR A O 1
ATOM 665 N N . GLY A 1 87 ? -7.562 -3.560 7.585 1.00 86.50 87 GLY A N 1
ATOM 666 C CA . GLY A 1 87 ? -7.536 -5.025 7.645 1.00 86.50 87 GLY A CA 1
ATOM 667 C C . GLY A 1 87 ? -7.258 -5.709 6.302 1.00 86.50 87 GLY A C 1
ATOM 668 O O . GLY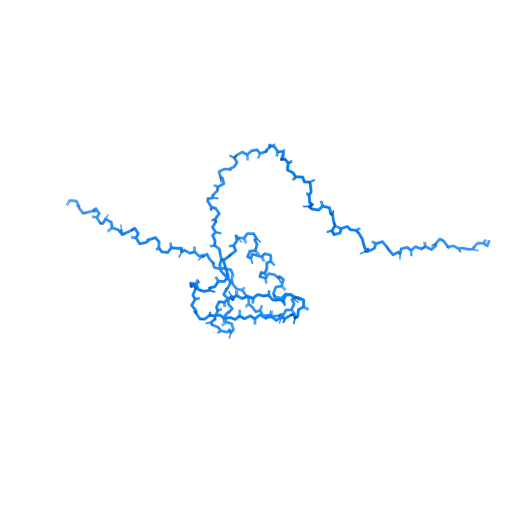 A 1 87 ? -7.329 -6.935 6.212 1.00 86.50 87 GLY A O 1
ATOM 669 N N . VAL A 1 88 ? -6.974 -4.945 5.243 1.00 88.44 88 VAL A N 1
ATOM 670 C CA . VAL A 1 88 ? -6.758 -5.479 3.895 1.00 88.44 88 VAL A CA 1
ATOM 671 C C . VAL A 1 88 ? -5.350 -6.045 3.771 1.00 88.44 88 VAL A C 1
ATOM 673 O O . VAL A 1 88 ? -4.388 -5.443 4.242 1.00 88.44 88 VAL A O 1
ATOM 676 N N . ARG A 1 89 ? -5.206 -7.190 3.094 1.00 88.69 89 ARG A N 1
ATOM 677 C CA . ARG A 1 89 ? -3.888 -7.773 2.832 1.00 88.69 89 ARG A CA 1
ATOM 678 C C . ARG A 1 89 ? -3.154 -6.932 1.793 1.00 88.69 89 ARG A C 1
ATOM 680 O O . ARG A 1 89 ? -3.721 -6.576 0.762 1.00 88.69 89 ARG A O 1
ATOM 687 N N . VAL A 1 90 ? -1.877 -6.662 2.046 1.00 89.88 90 VAL A N 1
ATOM 688 C CA . VAL A 1 90 ? -1.016 -5.885 1.148 1.00 89.88 90 VAL A CA 1
ATOM 689 C C . VAL A 1 90 ? 0.297 -6.620 0.930 1.00 89.88 90 VAL A C 1
ATOM 691 O O . VAL A 1 90 ? 0.882 -7.163 1.863 1.00 89.88 90 VAL A O 1
ATOM 694 N N . GLU A 1 91 ? 0.766 -6.620 -0.311 1.00 91.12 91 GLU A N 1
ATOM 695 C CA . GLU A 1 91 ? 2.081 -7.111 -0.705 1.00 91.12 91 GLU A CA 1
ATOM 696 C C . GLU A 1 91 ? 2.918 -5.952 -1.247 1.00 91.12 91 GLU A C 1
ATOM 698 O O . GLU A 1 91 ? 2.527 -5.281 -2.206 1.00 91.12 91 GLU A O 1
ATOM 703 N N . VAL A 1 92 ? 4.100 -5.741 -0.671 1.00 88.44 92 VAL A N 1
ATOM 704 C CA . VAL A 1 92 ? 5.090 -4.814 -1.227 1.00 88.44 92 VAL A CA 1
ATOM 705 C C . VAL A 1 92 ? 5.776 -5.502 -2.402 1.00 88.44 92 VAL A C 1
ATOM 707 O O . VAL A 1 92 ? 6.359 -6.576 -2.254 1.00 88.44 92 VAL A O 1
ATOM 710 N N . ARG A 1 93 ? 5.701 -4.902 -3.589 1.00 87.75 93 ARG A N 1
ATOM 711 C CA . ARG A 1 93 ? 6.375 -5.400 -4.791 1.00 87.75 93 ARG A CA 1
ATOM 712 C C . ARG A 1 93 ? 7.338 -4.354 -5.302 1.00 87.75 93 ARG A C 1
ATOM 714 O O . ARG A 1 93 ? 7.007 -3.175 -5.359 1.00 87.75 93 ARG A O 1
ATOM 721 N N . ALA A 1 94 ? 8.519 -4.780 -5.718 1.00 84.38 94 ALA A N 1
ATOM 722 C CA . ALA A 1 94 ? 9.453 -3.862 -6.332 1.00 84.38 94 ALA A CA 1
ATOM 723 C C . ALA A 1 94 ? 8.926 -3.383 -7.693 1.00 84.38 94 ALA A C 1
ATOM 725 O O . ALA A 1 94 ? 8.510 -4.173 -8.546 1.00 84.38 94 ALA A O 1
ATOM 726 N N . PHE A 1 95 ? 8.945 -2.072 -7.895 1.00 81.81 95 PHE A N 1
ATOM 727 C CA . PHE A 1 95 ? 8.676 -1.450 -9.177 1.00 81.81 95 PHE A CA 1
ATOM 728 C C . PHE A 1 95 ? 9.933 -1.546 -10.027 1.00 81.81 95 PHE A C 1
ATOM 730 O O . PHE A 1 95 ? 10.798 -0.668 -10.041 1.00 81.81 95 PHE A O 1
ATOM 737 N N . HIS A 1 96 ? 10.029 -2.641 -10.765 1.00 72.00 96 HIS A N 1
ATOM 738 C CA . HIS A 1 96 ? 10.967 -2.703 -11.862 1.00 72.00 96 HIS A CA 1
ATOM 739 C C . HIS A 1 96 ? 10.415 -1.808 -12.967 1.00 72.00 96 HIS A C 1
ATOM 741 O O . HIS A 1 96 ? 9.473 -2.186 -13.665 1.00 72.00 96 HIS A O 1
ATOM 747 N N . TYR A 1 97 ? 11.025 -0.634 -13.165 1.00 60.09 97 TYR A N 1
ATOM 748 C CA . TYR A 1 97 ? 11.068 -0.095 -14.518 1.00 60.09 97 TYR A CA 1
ATOM 749 C C . TYR A 1 97 ? 11.685 -1.232 -15.318 1.00 60.09 97 TYR A C 1
ATOM 751 O O . TYR A 1 97 ? 12.851 -1.571 -15.098 1.00 60.09 97 TYR A O 1
ATOM 759 N N . ALA A 1 98 ? 10.893 -1.900 -16.156 1.00 50.56 98 ALA A N 1
ATOM 760 C CA . ALA A 1 98 ? 11.455 -2.717 -17.205 1.00 50.56 98 ALA A CA 1
ATOM 761 C C . ALA A 1 98 ? 12.275 -1.731 -18.029 1.00 50.56 98 ALA A C 1
ATOM 763 O O . ALA A 1 98 ? 11.761 -1.031 -18.897 1.00 50.56 98 ALA A O 1
ATOM 764 N N . SER A 1 99 ? 13.543 -1.577 -17.655 1.00 44.53 99 SER A N 1
ATOM 765 C CA . SER A 1 99 ? 14.514 -0.941 -18.497 1.00 44.53 99 SER A CA 1
ATOM 766 C C . SER A 1 99 ? 14.489 -1.821 -19.726 1.00 44.53 99 SER A C 1
ATOM 768 O O . SER A 1 99 ? 14.965 -2.955 -19.699 1.00 44.53 99 SER A O 1
ATOM 770 N N . ALA A 1 100 ? 13.848 -1.334 -20.781 1.00 45.59 100 ALA A N 1
ATOM 771 C CA . ALA A 1 100 ? 13.926 -1.887 -22.117 1.00 45.59 100 ALA A CA 1
ATOM 772 C C . ALA A 1 100 ? 15.359 -1.707 -22.666 1.00 45.59 100 ALA A C 1
ATOM 774 O O . ALA A 1 100 ? 15.566 -1.304 -23.805 1.00 45.59 100 ALA A O 1
ATOM 775 N N . LEU A 1 101 ? 16.372 -1.984 -21.843 1.00 49.97 101 LEU A N 1
ATOM 776 C CA . LEU A 1 101 ? 17.736 -2.232 -22.246 1.00 49.97 101 LEU A CA 1
ATOM 777 C C . LEU A 1 101 ? 17.779 -3.699 -22.633 1.00 49.97 101 LEU A C 1
ATOM 779 O O . LEU A 1 101 ? 18.005 -4.594 -21.819 1.00 49.97 101 LEU A O 1
ATOM 783 N N . GLY A 1 102 ? 17.454 -3.893 -23.909 1.00 44.44 102 GLY A N 1
ATOM 784 C CA . GLY A 1 102 ? 17.497 -5.160 -24.600 1.00 44.44 102 GLY A CA 1
ATOM 785 C C . GLY A 1 102 ? 18.733 -5.964 -24.233 1.00 44.44 102 GLY A C 1
ATOM 786 O O . GLY A 1 102 ? 19.857 -5.457 -24.191 1.00 44.44 102 GLY A O 1
ATOM 787 N N . GLY A 1 103 ? 18.506 -7.258 -24.037 1.00 43.06 103 GLY A N 1
ATOM 788 C CA . GLY A 1 103 ? 19.561 -8.233 -24.199 1.00 43.06 103 GLY A CA 1
ATOM 789 C C . GLY A 1 103 ? 20.189 -8.041 -25.577 1.00 43.06 103 GLY A C 1
ATOM 790 O O . GLY A 1 103 ? 19.656 -8.501 -26.584 1.00 43.06 103 GLY A O 1
ATOM 791 N N . ARG A 1 104 ? 21.355 -7.391 -25.631 1.00 45.94 104 ARG A N 1
ATOM 792 C CA . ARG A 1 104 ? 22.358 -7.754 -26.628 1.00 45.94 104 ARG A CA 1
ATOM 793 C C . ARG A 1 104 ? 22.818 -9.145 -26.232 1.00 45.94 104 ARG A C 1
ATOM 795 O O . ARG A 1 104 ? 23.706 -9.308 -25.403 1.00 45.94 104 ARG A O 1
ATOM 802 N N . HIS A 1 105 ? 22.123 -10.126 -26.796 1.00 46.19 105 HIS A N 1
ATOM 803 C CA . HIS A 1 105 ? 22.607 -11.483 -26.967 1.00 46.19 105 HIS A CA 1
ATOM 804 C C . HIS A 1 105 ? 24.055 -11.388 -27.467 1.00 46.19 105 HIS A C 1
ATOM 806 O O . HIS A 1 105 ? 24.306 -10.960 -28.593 1.00 46.19 105 HIS A O 1
ATOM 812 N N . VAL A 1 106 ? 25.012 -11.708 -26.600 1.00 53.31 106 VAL A N 1
ATOM 813 C CA . VAL A 1 106 ? 26.376 -12.008 -27.019 1.00 53.31 106 VAL A CA 1
ATOM 814 C C . VAL A 1 106 ? 26.326 -13.464 -27.452 1.00 53.31 106 VAL A C 1
ATOM 816 O O . VAL A 1 106 ? 26.269 -14.360 -26.614 1.00 53.31 106 VAL A O 1
ATOM 819 N N . THR A 1 107 ? 26.255 -13.695 -28.757 1.00 58.84 107 THR A N 1
ATOM 820 C CA . THR A 1 107 ? 26.553 -15.006 -29.332 1.00 58.84 107 THR A CA 1
ATOM 821 C C . THR A 1 107 ? 27.903 -14.940 -30.021 1.00 58.84 107 THR A C 1
ATOM 823 O O . THR A 1 107 ? 28.219 -13.966 -30.704 1.00 58.84 107 THR A O 1
ATOM 826 N N . HIS A 1 108 ? 28.664 -15.972 -29.687 1.00 49.66 108 HIS A N 1
ATOM 827 C CA . HIS A 1 108 ? 30.080 -16.236 -29.877 1.00 49.66 108 HIS A CA 1
ATOM 828 C C . HIS A 1 108 ? 30.499 -16.388 -31.342 1.00 49.66 108 HIS A C 1
ATOM 830 O O . HIS A 1 108 ? 29.635 -16.787 -32.156 1.00 49.66 108 HIS A O 1
#

Sequence (108 aa):
MNTIHGRAAAWAAPLLAHLHTAPISGKQTHKLPPMLCVLWLPDYRAYLLTLDLLRAAFKTCPNVEGAMRLEEDQATALAQDLIDVTGVRVEVRAFHYASALGGRHVTH

Foldseek 3Di:
DDDDDDDDPPPPDDPPPPPDDDDDDDDPPPPDDFFKKWKAFVVVCFTWQDDDLVVLDTDTHNDPVNTDIDGPVVLVVVQVSNCVSPVTHIDIGTDDPPPPPDPPPPDD

Organism: NCBI:txid431058

Radius of gyration: 21.92 Å; chains: 1; bounding box: 41×36×86 Å

pLDDT: mean 71.69, std 19.13, range [36.78, 93.06]

Secondary structure (DSSP, 8-state):
-----------S--TT-SSS---------------EEEEEEGGGTEEEEEEETTTTEEEEESSGGGSPEEEHHHHHHHHHHHHHHH----EEEE--------------